Protein AF-A0A0U2MHZ5-F1 (afdb_monomer_lite)

Sequence (49 aa):
MRNILMTVMLLVVVIFLFNNIIAKDTTGTRAQIQSQGNAANTSIGTLVP

Radius of gyration: 18.43 Å; chains: 1; bounding box: 38×13×53 Å

Secondary structure (DSSP, 8-state):
-HHHHHHHHHHHHHHHHIIIIIS-TTTSHHHHHHHHHHHHHHHHHHH--

Foldseek 3Di:
DVVVVVVVVVVVVVVVCCDVAAVDPCRHPVNVCVVVVVVVVVVVVVVPD

pLDDT: mean 89.11, std 7.34, range [60.97, 95.06]

Structure (mmCIF, N/CA/C/O backbone):
data_AF-A0A0U2MHZ5-F1
#
_entry.id   AF-A0A0U2MHZ5-F1
#
loop_
_atom_site.group_PDB
_atom_site.id
_atom_site.type_symbol
_atom_site.label_atom_id
_atom_site.label_alt_id
_atom_site.label_comp_id
_atom_site.label_asym_id
_atom_site.label_entity_id
_atom_site.label_seq_id
_atom_site.pdbx_PDB_ins_code
_atom_site.Cartn_x
_atom_site.Cartn_y
_atom_site.Cartn_z
_atom_site.occupancy
_atom_site.B_iso_or_equiv
_atom_site.auth_seq_id
_atom_site.auth_comp_id
_atom_site.auth_asym_id
_atom_site.auth_atom_id
_atom_site.pdbx_PDB_model_num
ATOM 1 N N . MET A 1 1 ? 13.357 -8.103 -32.602 1.00 73.75 1 MET A N 1
ATOM 2 C CA . MET A 1 1 ? 13.954 -7.157 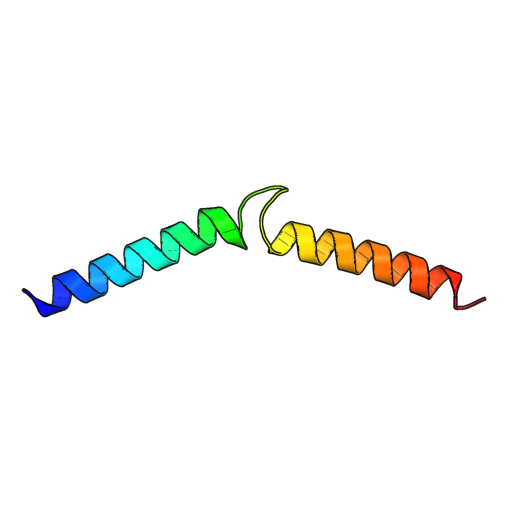-31.626 1.00 73.75 1 MET A CA 1
ATOM 3 C C . MET A 1 1 ? 13.004 -6.029 -31.212 1.00 73.75 1 MET A C 1
ATOM 5 O O . MET A 1 1 ? 12.800 -5.871 -30.021 1.00 73.75 1 MET A O 1
ATOM 9 N N . ARG A 1 2 ? 12.348 -5.294 -32.127 1.00 78.38 2 ARG A N 1
ATOM 10 C CA . ARG A 1 2 ? 11.436 -4.182 -31.756 1.00 78.38 2 ARG A CA 1
ATOM 11 C C . ARG A 1 2 ? 10.311 -4.566 -30.775 1.00 78.38 2 ARG A C 1
ATOM 13 O O . ARG A 1 2 ? 10.035 -3.825 -29.842 1.00 78.38 2 ARG A O 1
ATOM 20 N N . ASN A 1 3 ? 9.707 -5.743 -30.952 1.00 83.38 3 ASN A N 1
ATOM 21 C CA . ASN A 1 3 ? 8.578 -6.183 -30.121 1.00 83.38 3 ASN A CA 1
ATOM 22 C C . ASN A 1 3 ? 9.014 -6.656 -28.728 1.00 83.38 3 ASN A C 1
ATOM 24 O O . ASN A 1 3 ? 8.322 -6.378 -27.757 1.00 83.38 3 ASN A O 1
ATOM 28 N N . ILE A 1 4 ? 10.188 -7.295 -28.624 1.00 89.06 4 ILE A N 1
ATOM 29 C CA . ILE A 1 4 ? 10.730 -7.745 -27.333 1.00 89.06 4 ILE A CA 1
ATOM 30 C C . ILE A 1 4 ? 11.079 -6.544 -26.441 1.00 89.06 4 ILE 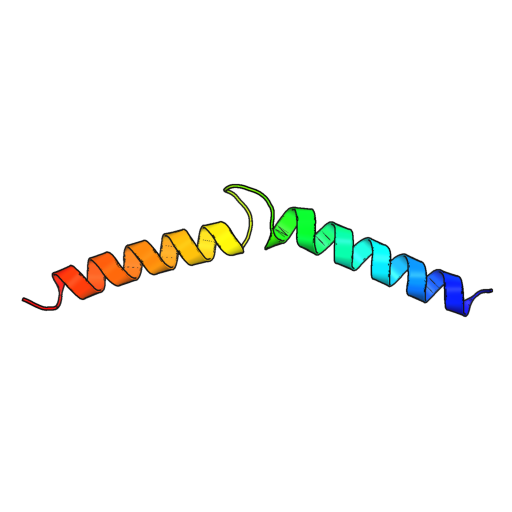A C 1
ATOM 32 O O . ILE A 1 4 ? 10.931 -6.594 -25.226 1.00 89.06 4 ILE A O 1
ATOM 36 N N . LEU A 1 5 ? 11.499 -5.434 -27.054 1.00 92.81 5 LEU A N 1
ATOM 37 C CA . LEU A 1 5 ? 11.885 -4.222 -26.342 1.00 92.81 5 LEU A CA 1
ATOM 38 C C . LEU A 1 5 ? 10.677 -3.569 -25.658 1.00 92.81 5 LEU A C 1
ATOM 40 O O . LEU A 1 5 ? 10.755 -3.218 -24.487 1.00 92.81 5 LEU A O 1
ATOM 44 N N . MET A 1 6 ? 9.534 -3.494 -26.345 1.00 91.00 6 MET A N 1
ATOM 45 C CA . MET A 1 6 ? 8.297 -2.952 -25.771 1.00 91.00 6 MET A CA 1
ATOM 46 C C . MET A 1 6 ? 7.759 -3.814 -24.628 1.00 91.00 6 MET A C 1
ATOM 48 O O . MET A 1 6 ? 7.370 -3.288 -23.588 1.00 91.00 6 MET A O 1
ATOM 52 N N . THR A 1 7 ? 7.778 -5.139 -24.787 1.00 94.25 7 THR A N 1
ATOM 53 C CA . THR A 1 7 ? 7.304 -6.053 -23.739 1.00 94.25 7 THR A CA 1
ATOM 54 C C . THR A 1 7 ? 8.177 -5.994 -22.492 1.00 94.25 7 THR A C 1
ATOM 56 O O . THR A 1 7 ? 7.653 -6.008 -21.382 1.00 94.25 7 THR A O 1
ATOM 59 N N . VAL A 1 8 ? 9.497 -5.874 -22.661 1.00 93.88 8 VAL A N 1
ATOM 60 C CA . VAL A 1 8 ? 10.429 -5.733 -21.536 1.00 93.88 8 VAL A CA 1
ATOM 61 C C . VAL A 1 8 ? 10.234 -4.388 -20.838 1.00 93.88 8 VAL A C 1
ATOM 63 O O . VAL A 1 8 ? 10.150 -4.356 -19.614 1.00 93.88 8 VAL A O 1
ATOM 66 N N . MET A 1 9 ? 10.082 -3.294 -21.591 1.00 93.81 9 MET A N 1
ATOM 67 C CA . MET A 1 9 ? 9.818 -1.974 -21.008 1.00 93.81 9 MET A CA 1
ATOM 68 C C . MET A 1 9 ? 8.522 -1.958 -20.196 1.00 93.81 9 MET A C 1
ATOM 70 O O . MET A 1 9 ? 8.503 -1.445 -19.079 1.00 93.81 9 MET A O 1
ATOM 74 N N . LEU A 1 10 ? 7.460 -2.581 -20.708 1.00 94.44 10 LEU A N 1
ATOM 75 C CA . LEU A 1 10 ? 6.192 -2.677 -19.991 1.00 94.44 10 LEU A CA 1
ATOM 76 C C . LEU A 1 10 ? 6.328 -3.498 -18.699 1.00 94.44 10 LEU A C 1
ATOM 78 O O . LEU A 1 10 ? 5.853 -3.066 -17.651 1.00 94.44 10 LEU A O 1
ATOM 82 N N . LEU A 1 11 ? 7.026 -4.636 -18.748 1.00 94.81 11 LEU A N 1
ATOM 83 C CA . LEU A 1 11 ? 7.296 -5.468 -17.570 1.00 94.81 11 LEU A CA 1
ATOM 84 C C . LEU A 1 11 ? 8.057 -4.702 -16.483 1.00 94.81 11 LEU A C 1
ATOM 86 O O . LEU A 1 11 ? 7.667 -4.737 -15.316 1.00 94.81 11 LEU A O 1
ATOM 90 N N . VAL A 1 12 ? 9.107 -3.973 -16.866 1.00 94.50 12 VAL A N 1
ATOM 91 C CA . VAL A 1 12 ? 9.907 -3.172 -15.931 1.00 94.50 12 VAL A CA 1
ATOM 92 C C . VAL A 1 12 ? 9.045 -2.098 -15.271 1.00 94.50 12 VAL A C 1
ATOM 94 O O . VAL A 1 12 ? 9.053 -1.978 -14.047 1.00 94.50 12 VAL A O 1
ATOM 97 N N . VAL A 1 13 ? 8.247 -1.362 -16.048 1.00 95.00 13 VAL A N 1
ATOM 98 C CA . VAL A 1 13 ? 7.372 -0.309 -15.510 1.00 95.00 13 VAL A CA 1
ATOM 99 C C . VAL A 1 13 ? 6.356 -0.874 -14.515 1.00 95.00 13 VAL A C 1
ATOM 101 O O . VAL A 1 13 ? 6.184 -0.305 -13.438 1.00 95.00 13 VAL A O 1
ATOM 104 N N . VAL A 1 14 ? 5.724 -2.011 -14.819 1.00 95.06 14 VAL A N 1
ATOM 105 C CA . VAL A 1 14 ? 4.754 -2.649 -13.910 1.00 95.06 14 VAL A CA 1
ATOM 106 C C . VAL A 1 14 ? 5.406 -3.037 -12.581 1.00 95.06 14 VAL A C 1
ATOM 108 O O . VAL A 1 14 ? 4.848 -2.759 -11.519 1.00 95.06 14 VAL A O 1
ATOM 111 N N . ILE A 1 15 ? 6.608 -3.616 -12.622 1.00 94.38 15 ILE A N 1
ATOM 112 C CA . ILE A 1 15 ? 7.364 -3.973 -11.413 1.00 94.38 15 ILE A CA 1
ATOM 113 C C . ILE A 1 15 ? 7.710 -2.716 -10.604 1.00 94.38 15 ILE A C 1
ATOM 115 O O . ILE A 1 15 ? 7.550 -2.705 -9.380 1.00 94.38 15 ILE A O 1
ATOM 119 N N . PHE A 1 16 ? 8.137 -1.640 -11.268 1.00 93.81 16 PHE A N 1
ATOM 120 C CA . PHE A 1 16 ? 8.435 -0.369 -10.607 1.00 93.81 16 PHE A CA 1
ATOM 121 C C . PHE A 1 16 ? 7.204 0.232 -9.923 1.00 93.81 16 PHE A C 1
ATOM 123 O O . PHE A 1 16 ? 7.297 0.637 -8.760 1.00 93.81 16 PHE A O 1
ATOM 130 N N . LEU A 1 17 ? 6.054 0.258 -10.603 1.00 92.31 17 LEU A N 1
ATOM 131 C CA . LEU A 1 17 ? 4.804 0.771 -10.040 1.00 92.31 17 LEU A CA 1
ATOM 132 C C . LEU A 1 17 ? 4.340 -0.068 -8.848 1.00 92.31 17 LEU A C 1
ATOM 134 O O . LEU A 1 17 ? 3.979 0.491 -7.812 1.00 92.31 17 LEU A O 1
ATOM 138 N N . PHE A 1 18 ? 4.403 -1.397 -8.950 1.00 93.12 18 PHE A N 1
ATOM 139 C CA . PHE A 1 18 ? 4.009 -2.276 -7.852 1.00 93.12 18 PHE A CA 1
ATOM 140 C C . PHE A 1 18 ? 4.836 -2.007 -6.590 1.00 93.12 18 PHE A C 1
ATOM 142 O O . PHE A 1 18 ? 4.268 -1.776 -5.525 1.00 93.12 18 PHE A O 1
ATOM 149 N N . ASN A 1 19 ? 6.164 -1.957 -6.707 1.00 90.19 19 ASN A N 1
ATOM 150 C CA . ASN A 1 19 ? 7.040 -1.755 -5.552 1.00 90.19 19 ASN A CA 1
ATOM 151 C C . ASN A 1 19 ? 6.895 -0.359 -4.929 1.00 90.19 19 ASN A C 1
ATOM 153 O O . ASN A 1 19 ? 6.911 -0.228 -3.709 1.00 90.19 19 ASN A O 1
ATOM 157 N N . ASN A 1 20 ? 6.723 0.684 -5.746 1.00 88.81 20 ASN A N 1
ATOM 158 C CA . ASN A 1 20 ? 6.737 2.065 -5.255 1.00 88.81 20 ASN A CA 1
ATOM 159 C C . ASN A 1 20 ? 5.362 2.617 -4.869 1.00 88.81 20 ASN A C 1
ATOM 161 O O . ASN A 1 20 ? 5.298 3.563 -4.087 1.00 88.81 20 ASN A O 1
ATOM 165 N N . ILE A 1 21 ? 4.273 2.064 -5.404 1.00 88.69 21 ILE A N 1
ATOM 166 C CA . ILE A 1 21 ? 2.917 2.574 -5.159 1.00 88.69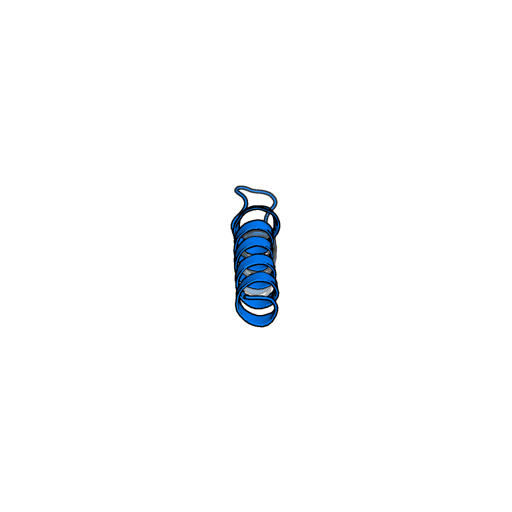 21 ILE A CA 1
ATOM 167 C C . ILE A 1 21 ? 2.092 1.572 -4.360 1.00 88.69 21 ILE A C 1
ATOM 169 O O . ILE A 1 21 ? 1.415 1.953 -3.412 1.00 88.69 21 ILE A O 1
ATOM 173 N N . ILE A 1 22 ? 2.149 0.286 -4.706 1.00 88.88 22 ILE A N 1
ATOM 174 C CA . ILE A 1 22 ? 1.258 -0.718 -4.111 1.00 88.88 22 ILE A CA 1
ATOM 175 C C . ILE A 1 22 ? 1.876 -1.305 -2.840 1.00 88.88 22 ILE A C 1
ATOM 177 O O . ILE A 1 22 ? 1.258 -1.269 -1.772 1.00 88.88 22 ILE A O 1
ATOM 181 N N . ALA A 1 23 ? 3.094 -1.832 -2.959 1.00 89.62 23 ALA A N 1
ATOM 182 C CA . ALA A 1 23 ? 3.793 -2.563 -1.907 1.00 89.62 23 ALA A CA 1
ATOM 183 C C . ALA A 1 23 ? 4.672 -1.677 -1.016 1.00 89.62 23 ALA A C 1
ATOM 185 O O . ALA A 1 23 ? 5.192 -2.172 -0.020 1.00 89.62 23 ALA A O 1
ATOM 186 N N . LYS A 1 24 ? 4.814 -0.387 -1.346 1.00 86.94 24 LYS A N 1
ATOM 187 C CA . LYS A 1 24 ? 5.650 0.544 -0.589 1.00 86.94 24 LYS A CA 1
ATOM 188 C C . LYS A 1 24 ? 5.255 0.567 0.883 1.00 86.94 24 LYS A C 1
ATOM 190 O O . LYS A 1 24 ? 4.085 0.760 1.227 1.00 86.94 24 LYS A O 1
ATOM 195 N N . ASP A 1 25 ? 6.251 0.424 1.747 1.00 75.06 25 ASP A N 1
ATOM 196 C CA . ASP A 1 25 ? 6.040 0.402 3.186 1.00 75.06 25 ASP A CA 1
ATOM 197 C C . ASP A 1 25 ? 5.400 1.707 3.665 1.00 75.06 25 ASP A C 1
ATOM 199 O O . ASP A 1 25 ? 5.799 2.804 3.264 1.00 75.06 25 ASP A O 1
ATOM 203 N N . THR A 1 26 ? 4.388 1.582 4.529 1.00 78.06 26 THR A N 1
ATOM 204 C CA . THR A 1 26 ? 3.632 2.652 5.222 1.00 78.06 26 THR A CA 1
ATOM 205 C C . THR A 1 26 ? 2.812 3.616 4.356 1.00 78.06 26 THR A C 1
ATOM 207 O O . THR A 1 26 ? 1.757 4.065 4.790 1.00 78.06 26 THR A O 1
ATOM 210 N N . THR A 1 27 ? 3.244 3.912 3.131 1.00 83.94 27 THR A N 1
ATOM 211 C CA . THR A 1 27 ? 2.600 4.891 2.233 1.00 83.94 27 THR A CA 1
ATOM 212 C C . THR A 1 27 ? 1.946 4.256 1.014 1.00 83.94 27 THR A C 1
ATOM 214 O O . THR A 1 27 ? 1.185 4.928 0.317 1.00 83.94 27 THR A O 1
ATOM 217 N N . GLY A 1 28 ? 2.212 2.973 0.758 1.00 88.50 28 GLY A N 1
ATOM 218 C CA . GLY A 1 28 ? 1.625 2.252 -0.359 1.00 88.50 28 GLY A CA 1
ATOM 219 C C . GLY A 1 28 ? 0.131 1.985 -0.186 1.00 88.50 28 GLY A C 1
ATOM 220 O O . GLY A 1 28 ? -0.402 1.965 0.928 1.00 88.50 28 GLY A O 1
ATOM 221 N N . THR A 1 29 ? -0.550 1.728 -1.303 1.00 91.06 29 THR A N 1
ATOM 222 C CA . THR A 1 29 ? -1.999 1.477 -1.353 1.00 91.06 29 THR A CA 1
ATOM 223 C C . THR A 1 29 ? -2.429 0.370 -0.388 1.00 91.06 29 THR A C 1
ATOM 225 O O . THR A 1 29 ? -3.467 0.494 0.256 1.00 91.06 29 THR A O 1
ATOM 228 N N . ARG A 1 30 ? -1.609 -0.678 -0.207 1.00 89.38 30 ARG A N 1
ATOM 229 C CA . ARG A 1 30 ? -1.883 -1.744 0.771 1.00 89.38 30 ARG A CA 1
ATOM 230 C C . ARG A 1 30 ? -2.020 -1.202 2.196 1.00 89.38 30 ARG A C 1
ATOM 232 O O . ARG A 1 30 ? -2.975 -1.546 2.885 1.00 89.38 30 ARG A O 1
ATOM 239 N N . ALA A 1 31 ? -1.079 -0.364 2.625 1.00 90.25 31 ALA A N 1
ATOM 240 C CA . ALA A 1 31 ? -1.067 0.196 3.973 1.00 90.25 31 ALA A CA 1
ATOM 241 C C . ALA A 1 31 ? -2.253 1.146 4.192 1.00 90.25 31 ALA A C 1
ATOM 243 O O . ALA A 1 31 ? -2.886 1.109 5.246 1.00 90.25 31 ALA A O 1
ATOM 244 N N . GLN A 1 32 ? -2.604 1.941 3.177 1.00 90.88 32 GLN A N 1
ATOM 245 C CA . GLN A 1 32 ? -3.772 2.824 3.234 1.00 90.88 32 GLN A CA 1
ATOM 246 C C . GLN A 1 32 ? -5.080 2.034 3.359 1.00 90.88 32 GLN A C 1
ATOM 248 O O . GLN A 1 32 ? -5.902 2.352 4.216 1.00 90.88 32 GLN A O 1
ATOM 253 N N . ILE A 1 33 ? -5.249 0.966 2.568 1.00 91.06 33 ILE A N 1
ATOM 254 C CA . ILE A 1 33 ? -6.422 0.083 2.654 1.00 91.06 33 ILE A CA 1
ATOM 255 C C . ILE A 1 33 ? -6.507 -0.574 4.035 1.00 91.06 33 ILE A C 1
ATOM 257 O O . ILE A 1 33 ? -7.582 -0.605 4.627 1.00 91.06 33 ILE A O 1
ATOM 261 N N . GLN A 1 34 ? -5.390 -1.067 4.574 1.00 92.44 34 GLN A N 1
ATOM 262 C CA . GLN A 1 34 ? -5.364 -1.666 5.912 1.00 92.44 34 GLN A CA 1
ATOM 263 C C . GLN A 1 34 ? -5.732 -0.653 7.000 1.00 92.44 34 GLN A C 1
ATOM 265 O O . GLN A 1 34 ? -6.546 -0.959 7.867 1.00 92.44 34 GLN A O 1
ATOM 270 N N . SER A 1 35 ? -5.174 0.557 6.937 1.00 94.31 35 SER A N 1
ATOM 271 C CA . SER A 1 35 ? -5.490 1.632 7.880 1.00 94.31 35 SER A CA 1
ATOM 272 C C . SER A 1 35 ? -6.977 1.993 7.838 1.00 94.31 35 SER A C 1
ATOM 274 O O . SER A 1 35 ? -7.658 1.974 8.864 1.00 94.31 35 SER A O 1
ATOM 276 N N . GLN A 1 36 ? -7.511 2.232 6.637 1.00 93.62 36 GLN A N 1
ATOM 277 C CA . GLN A 1 36 ? -8.911 2.601 6.454 1.00 93.62 36 GLN A CA 1
ATOM 278 C C . GLN A 1 36 ? -9.869 1.465 6.839 1.00 93.62 36 GLN A C 1
ATOM 280 O O . GLN A 1 36 ? -10.911 1.724 7.441 1.00 93.62 36 GLN A O 1
ATOM 285 N N . GLY A 1 37 ? -9.516 0.215 6.527 1.00 93.38 37 GLY A N 1
ATOM 286 C CA . GLY A 1 37 ? -10.285 -0.969 6.909 1.00 93.38 37 GLY A CA 1
ATOM 287 C C . GLY A 1 37 ? -10.308 -1.189 8.420 1.00 93.38 37 GLY A C 1
ATOM 288 O O . GLY A 1 37 ? -11.368 -1.449 8.982 1.00 93.38 37 GLY A O 1
ATOM 289 N N . ASN A 1 38 ? -9.174 -1.006 9.101 1.00 94.88 38 ASN A N 1
ATOM 290 C CA . ASN A 1 38 ? -9.113 -1.083 10.561 1.00 94.88 38 ASN A CA 1
ATOM 291 C C . ASN A 1 38 ? -9.946 0.025 11.216 1.00 94.88 38 ASN A C 1
ATOM 293 O O . ASN A 1 38 ? -10.696 -0.254 12.147 1.00 94.88 38 ASN A O 1
ATOM 297 N N . ALA A 1 39 ? -9.864 1.259 10.710 1.00 93.69 39 ALA A N 1
ATOM 298 C CA . ALA A 1 39 ? -10.693 2.361 11.194 1.00 93.69 39 ALA A CA 1
ATOM 299 C C . ALA A 1 39 ? -12.190 2.060 11.018 1.00 93.69 39 ALA A C 1
ATOM 301 O O . ALA A 1 39 ? -12.960 2.217 11.962 1.00 93.69 39 ALA A O 1
ATOM 302 N N . ALA A 1 40 ? -12.588 1.557 9.845 1.00 93.06 40 ALA A N 1
ATOM 303 C CA . ALA A 1 40 ? -13.967 1.162 9.575 1.00 93.06 40 ALA A CA 1
ATOM 304 C C . ALA A 1 40 ? -14.438 0.031 10.501 1.00 93.06 40 ALA A C 1
ATOM 306 O O . ALA A 1 40 ? -15.526 0.124 11.060 1.00 93.06 40 ALA A O 1
ATOM 307 N N . ASN A 1 41 ? -13.617 -0.999 10.719 1.00 92.62 41 ASN A N 1
ATOM 308 C CA . ASN A 1 41 ? -13.943 -2.097 11.630 1.00 92.62 41 ASN A CA 1
ATOM 309 C C . ASN A 1 41 ? -14.103 -1.618 13.073 1.00 92.62 41 ASN A C 1
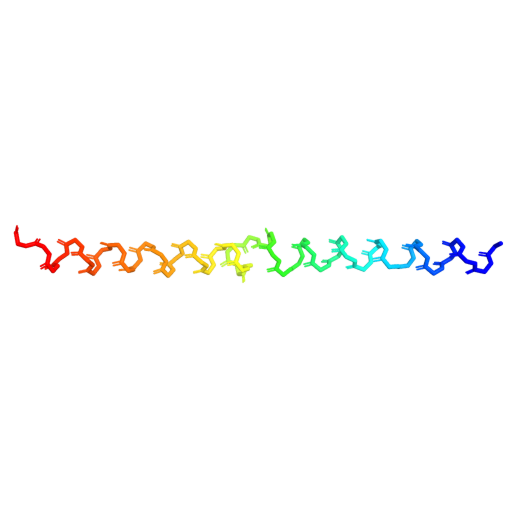ATOM 311 O O . ASN A 1 41 ? -15.031 -2.052 13.749 1.00 92.62 41 ASN A O 1
ATOM 315 N N . THR A 1 42 ? -13.253 -0.697 13.533 1.00 94.06 42 THR A N 1
ATOM 316 C CA . THR A 1 42 ? -13.414 -0.064 14.847 1.00 94.06 42 THR A CA 1
ATOM 317 C C . THR A 1 42 ? -14.729 0.705 14.917 1.00 94.06 42 THR A C 1
ATOM 319 O O . THR A 1 42 ? -15.497 0.499 15.851 1.00 94.06 42 THR A O 1
ATOM 322 N N . SER A 1 43 ? -15.040 1.536 13.916 1.00 91.38 43 SER A N 1
ATOM 323 C CA . SER A 1 43 ? -16.309 2.271 13.872 1.00 91.38 43 SER A CA 1
ATOM 324 C C . SER A 1 43 ? -17.522 1.336 13.867 1.00 91.38 43 SER A C 1
ATOM 326 O O . SER A 1 43 ? -18.461 1.560 14.623 1.00 91.38 43 SER A O 1
ATOM 328 N N . ILE A 1 44 ? -17.498 0.259 13.079 1.00 90.31 44 ILE A N 1
ATOM 329 C CA . ILE A 1 44 ? -18.570 -0.747 13.054 1.00 90.31 44 ILE A CA 1
ATOM 330 C C . ILE A 1 44 ? -18.679 -1.455 14.407 1.00 90.31 44 ILE A C 1
ATOM 332 O O . ILE A 1 44 ? -19.780 -1.595 14.927 1.00 90.31 44 ILE A O 1
ATOM 336 N N . GLY A 1 45 ? -17.557 -1.845 15.012 1.00 90.19 45 GLY A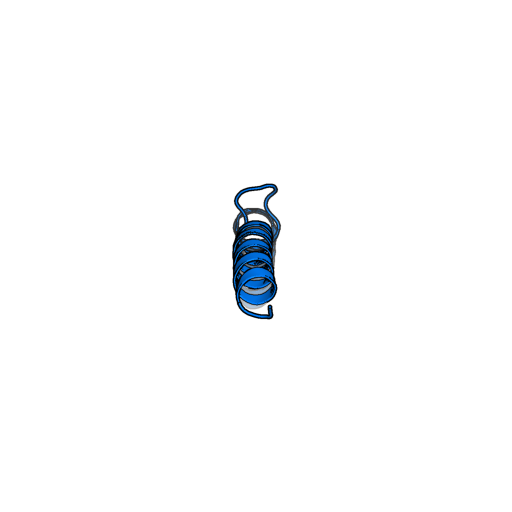 N 1
ATOM 337 C CA . GLY A 1 45 ? -17.531 -2.463 16.337 1.00 90.19 45 GLY A CA 1
ATOM 338 C C . GLY A 1 45 ? -18.087 -1.555 17.435 1.00 90.19 45 GLY A C 1
ATOM 339 O O . GLY A 1 45 ? -18.695 -2.052 18.369 1.00 90.19 45 GLY A O 1
ATOM 340 N N . THR A 1 46 ? -17.946 -0.233 17.305 1.00 90.00 46 THR A N 1
ATOM 341 C CA . THR A 1 46 ? -18.580 0.736 18.219 1.00 90.00 46 THR A CA 1
ATOM 342 C C . THR A 1 46 ? -20.056 1.011 17.916 1.00 90.00 46 THR A C 1
ATOM 344 O O . THR A 1 46 ? -20.740 1.619 18.735 1.00 90.00 46 THR A O 1
ATOM 347 N N . LEU A 1 47 ? -20.546 0.609 16.738 1.00 87.06 47 LEU A N 1
ATOM 348 C CA . LEU A 1 47 ? -21.947 0.752 16.320 1.00 87.06 47 LEU A CA 1
ATOM 349 C C . LEU A 1 47 ? -22.786 -0.492 16.639 1.00 87.06 47 LEU A C 1
ATOM 351 O O . LEU A 1 47 ? -24.012 -0.403 16.655 1.00 87.06 47 LEU A O 1
ATOM 355 N N . VAL A 1 48 ? -22.143 -1.638 16.873 1.00 65.12 48 VAL A N 1
ATOM 356 C CA . VAL A 1 48 ? -22.787 -2.834 17.419 1.00 65.12 48 VAL A CA 1
ATOM 357 C C . VAL A 1 48 ? -22.667 -2.747 18.949 1.00 65.12 48 VAL A C 1
ATOM 359 O O . VAL A 1 48 ? -21.546 -2.837 19.445 1.00 65.12 48 VAL A O 1
ATOM 362 N N . PRO A 1 49 ? -23.766 -2.483 19.680 1.00 60.97 49 PRO A N 1
ATOM 363 C CA . PRO A 1 49 ? -23.753 -2.307 21.134 1.00 60.97 49 PRO A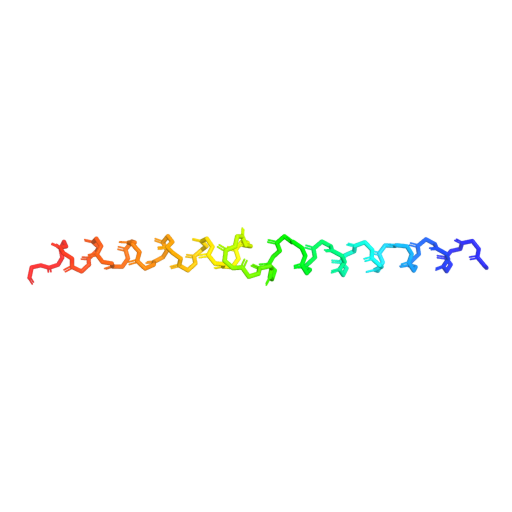 CA 1
ATOM 364 C C . PRO A 1 49 ? -23.350 -3.569 21.903 1.00 60.97 49 PRO A C 1
ATOM 366 O O . PRO A 1 49 ? -23.638 -4.688 21.415 1.00 60.97 49 PRO A O 1
#